Protein AF-A0A947ACA1-F1 (afdb_monomer_lite)

Secondary structure (DSSP, 8-state):
-------S-HHHHHHHHHHHHHHHHHHHHHHHT---PPPPPP-----PPPTT-EEE-SSEEEEEETTEEEEEE-B-TTT-PBPEEETTTTEEE-TTT--EEETTS--

Foldseek 3Di:
DDDDDDDDDPVVVVVCVVVVVCVVCVVVVCVVPDDDDDDDDDDDDPDDADEQGKDDDFFWIWGHHDHDIDIDGQQDPPHGAGWDQPPVVQWTFRPPPGDIAHVVRHD

Structure (mmCIF, N/CA/C/O backbone):
data_AF-A0A947ACA1-F1
#
_entry.id   AF-A0A947ACA1-F1
#
loop_
_atom_site.group_PDB
_atom_site.id
_atom_site.type_symbol
_atom_site.label_atom_id
_atom_site.label_alt_id
_atom_site.label_comp_id
_atom_site.label_asym_id
_atom_site.label_entity_id
_atom_site.label_seq_id
_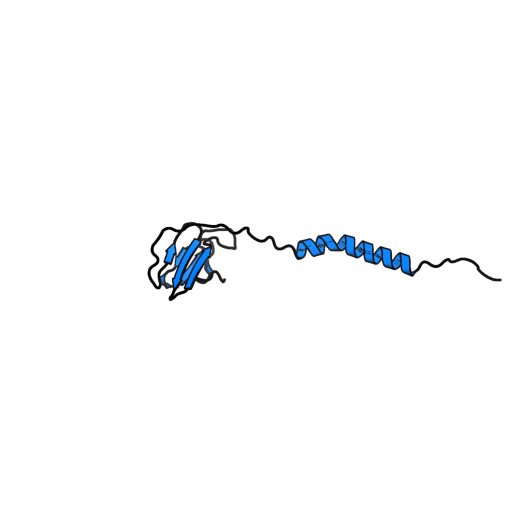atom_site.pdbx_PDB_ins_code
_atom_site.Cartn_x
_atom_site.Cartn_y
_atom_site.Cartn_z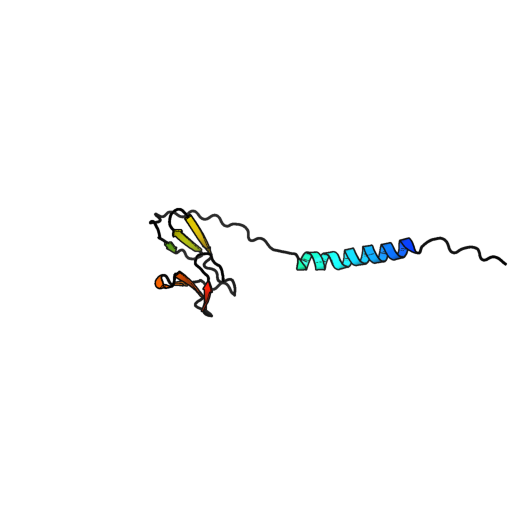
_atom_site.occupancy
_atom_site.B_iso_or_equiv
_atom_site.auth_seq_id
_atom_site.auth_comp_id
_atom_site.auth_asym_id
_atom_site.auth_atom_id
_atom_site.pdbx_PDB_model_num
ATOM 1 N N . MET A 1 1 ? 53.656 21.219 -56.934 1.00 42.31 1 MET A N 1
ATOM 2 C CA . MET A 1 1 ? 53.356 22.304 -55.981 1.00 42.31 1 MET A CA 1
ATOM 3 C C . MET A 1 1 ? 51.852 22.520 -55.983 1.00 42.31 1 MET A C 1
ATOM 5 O O . MET A 1 1 ? 51.304 22.800 -57.042 1.00 42.31 1 MET A O 1
ATOM 9 N N . ASN A 1 2 ? 51.249 22.399 -54.804 1.00 43.38 2 ASN A N 1
ATOM 10 C CA . ASN A 1 2 ? 49.893 22.787 -54.411 1.00 43.38 2 ASN A CA 1
ATOM 11 C C . ASN A 1 2 ? 48.749 21.797 -54.645 1.00 43.38 2 ASN A C 1
ATOM 13 O O . ASN A 1 2 ? 48.025 21.800 -55.638 1.00 43.38 2 ASN A O 1
ATOM 17 N N . ASP A 1 3 ? 48.588 21.032 -53.578 1.00 50.75 3 ASP A N 1
ATOM 18 C CA . ASP A 1 3 ? 47.535 20.127 -53.175 1.00 50.75 3 ASP A CA 1
ATOM 19 C C . ASP A 1 3 ? 46.224 20.922 -53.039 1.00 50.75 3 ASP A C 1
ATOM 21 O O . ASP A 1 3 ? 46.025 21.718 -52.118 1.00 50.75 3 ASP A O 1
ATOM 25 N N . LYS A 1 4 ? 45.330 20.744 -54.012 1.00 59.94 4 LYS A N 1
ATOM 26 C CA . LYS A 1 4 ? 43.926 21.143 -53.914 1.00 59.94 4 LYS A CA 1
ATOM 27 C C . LYS A 1 4 ? 43.108 19.915 -53.516 1.00 59.94 4 LYS A C 1
ATOM 29 O O . LYS A 1 4 ? 43.376 18.820 -53.988 1.00 59.94 4 LYS A O 1
ATOM 34 N N . GLU A 1 5 ? 42.080 20.171 -52.710 1.00 54.66 5 GLU A N 1
ATOM 35 C CA . GLU A 1 5 ? 40.969 19.276 -52.349 1.00 54.66 5 GLU A CA 1
ATOM 36 C C . GLU A 1 5 ? 41.164 18.316 -51.165 1.00 54.66 5 GLU A C 1
ATOM 38 O O . GLU A 1 5 ? 41.261 17.107 -51.322 1.00 54.66 5 GLU A O 1
ATOM 43 N N . THR A 1 6 ? 40.956 18.827 -49.948 1.00 55.59 6 THR A N 1
ATOM 44 C CA . THR A 1 6 ? 40.078 18.120 -48.996 1.00 55.59 6 THR A CA 1
ATOM 45 C C . THR A 1 6 ? 39.064 19.092 -48.404 1.00 55.59 6 THR A C 1
ATOM 47 O O . THR A 1 6 ? 39.250 19.691 -47.346 1.00 55.59 6 THR A O 1
ATOM 50 N N . SER A 1 7 ? 37.999 19.249 -49.187 1.00 53.53 7 SER A N 1
ATOM 51 C CA . SER A 1 7 ? 36.658 19.723 -48.851 1.00 53.53 7 SER A CA 1
ATOM 52 C C . SER A 1 7 ? 36.255 19.475 -47.389 1.00 53.53 7 SER A C 1
ATOM 54 O O . SER A 1 7 ? 36.403 18.375 -46.852 1.00 53.53 7 SER A O 1
ATOM 56 N N . GLY A 1 8 ? 35.743 20.523 -46.738 1.00 58.06 8 GLY A N 1
ATOM 57 C CA . GLY A 1 8 ? 35.417 20.541 -45.317 1.00 58.06 8 GLY A CA 1
ATOM 58 C C . GLY A 1 8 ? 34.434 19.450 -44.907 1.00 58.06 8 GLY A C 1
ATOM 59 O O . GLY A 1 8 ? 33.324 19.404 -45.421 1.00 58.06 8 GLY A O 1
ATOM 60 N N . LYS A 1 9 ? 34.826 18.589 -43.954 1.00 63.53 9 LYS A N 1
ATOM 61 C CA . LYS A 1 9 ? 33.918 17.660 -43.245 1.00 63.53 9 LYS A CA 1
ATOM 62 C C . LYS A 1 9 ? 34.487 17.002 -41.955 1.00 63.53 9 LYS A C 1
ATOM 64 O O . LYS A 1 9 ? 34.257 15.813 -41.746 1.00 63.53 9 LYS A O 1
ATOM 69 N N . PRO A 1 10 ? 35.152 17.708 -41.010 1.00 56.03 10 PRO A N 1
ATOM 70 C CA . PRO A 1 10 ? 35.410 17.139 -39.676 1.00 56.03 10 PRO A CA 1
ATOM 71 C C . PRO A 1 10 ? 34.220 17.307 -38.709 1.00 56.03 10 PRO A C 1
ATOM 73 O O . PRO A 1 10 ? 33.977 16.439 -37.870 1.00 56.03 10 PRO A O 1
ATOM 76 N N . LEU A 1 11 ? 33.449 18.397 -38.841 1.00 66.56 11 LEU A N 1
ATOM 77 C CA . LEU A 1 11 ? 32.350 18.736 -37.926 1.00 66.56 11 LEU A CA 1
ATOM 78 C C . LEU A 1 11 ? 31.126 17.830 -38.128 1.00 66.56 11 LEU A C 1
ATOM 80 O O . LEU A 1 11 ? 30.576 17.300 -37.167 1.00 66.56 11 LEU A O 1
ATOM 84 N N . HIS A 1 12 ? 30.755 17.591 -39.390 1.00 76.00 12 HIS A N 1
ATOM 85 C CA . HIS A 1 12 ? 29.600 16.770 -39.757 1.00 76.00 12 HIS A CA 1
ATOM 86 C C . HIS A 1 12 ? 29.757 15.340 -39.219 1.00 76.00 12 HIS A C 1
ATOM 88 O O . HIS A 1 12 ? 28.889 14.852 -38.513 1.00 76.00 12 HIS A O 1
ATOM 94 N N . ARG A 1 13 ? 30.913 14.692 -39.425 1.00 78.06 13 ARG A N 1
ATOM 95 C CA . ARG A 1 13 ? 31.167 13.316 -38.956 1.00 78.06 13 ARG A CA 1
ATOM 96 C C . ARG A 1 13 ? 31.066 13.166 -37.433 1.00 78.06 13 ARG A C 1
ATOM 98 O O . ARG A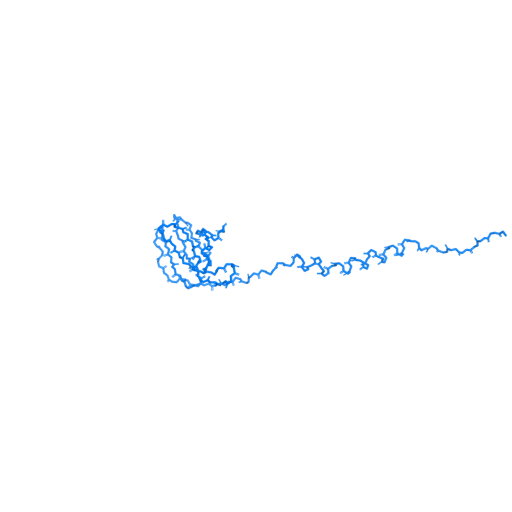 1 13 ? 30.476 12.197 -36.965 1.00 78.06 13 ARG A O 1
ATOM 105 N N . ARG A 1 14 ? 31.604 14.116 -36.659 1.00 80.62 14 ARG A N 1
ATOM 106 C CA . ARG A 1 14 ? 31.470 14.115 -35.189 1.00 80.62 14 ARG A CA 1
ATOM 107 C C . ARG A 1 14 ? 30.011 14.292 -34.759 1.00 80.62 14 ARG A C 1
ATOM 109 O O . ARG A 1 14 ? 29.575 13.621 -33.830 1.00 80.62 14 ARG A O 1
ATOM 116 N N . LEU A 1 15 ? 29.252 15.121 -35.478 1.00 84.56 15 LEU A N 1
ATOM 117 C CA . LEU A 1 15 ? 27.827 15.335 -35.231 1.00 84.56 15 LEU A CA 1
ATOM 118 C C . LEU A 1 15 ? 26.991 14.062 -35.469 1.00 84.56 15 LEU A C 1
ATOM 120 O O . LEU A 1 15 ? 26.167 13.733 -34.622 1.00 84.56 15 LEU A O 1
ATOM 124 N N . PHE A 1 16 ? 27.240 13.296 -36.542 1.00 88.19 16 PHE A N 1
ATOM 125 C CA . PHE A 1 16 ? 26.547 12.009 -36.768 1.00 88.19 16 PHE A CA 1
ATOM 126 C C . PHE A 1 16 ? 26.842 10.980 -35.682 1.00 88.19 16 PHE A C 1
ATOM 128 O O . PHE A 1 16 ? 25.940 10.252 -35.278 1.00 88.19 16 PHE A O 1
ATOM 135 N N . ILE A 1 17 ? 28.083 10.923 -35.194 1.00 88.44 17 ILE A N 1
ATOM 136 C CA . ILE A 1 17 ? 28.466 9.983 -34.134 1.00 88.44 17 ILE A CA 1
ATOM 137 C C . ILE A 1 17 ? 27.763 10.340 -32.816 1.00 88.44 17 ILE A C 1
ATOM 139 O O . ILE A 1 17 ? 27.247 9.447 -32.150 1.00 88.44 17 ILE A O 1
ATOM 143 N N . LEU A 1 18 ? 27.689 11.629 -32.464 1.00 91.69 18 LEU A N 1
ATOM 144 C CA . LEU A 1 18 ? 26.975 12.090 -31.266 1.00 91.69 18 LEU A CA 1
ATOM 145 C C . LEU A 1 18 ? 25.458 11.884 -31.372 1.00 91.69 18 LEU A C 1
ATOM 147 O O . LEU A 1 18 ? 24.835 11.402 -30.433 1.00 91.69 18 LEU A O 1
ATOM 151 N N . LEU A 1 19 ? 24.848 12.211 -32.514 1.00 92.88 19 LEU A N 1
ATOM 152 C CA . LEU A 1 19 ? 23.414 11.990 -32.722 1.00 92.88 19 LEU A CA 1
ATOM 153 C C . LEU A 1 19 ? 23.071 10.496 -32.718 1.00 92.88 19 LEU A C 1
ATOM 155 O O . LEU A 1 19 ? 22.106 10.086 -32.077 1.00 92.88 19 LEU A O 1
ATOM 159 N N . GLY A 1 20 ? 23.890 9.674 -33.376 1.00 94.25 20 GLY A N 1
ATOM 160 C CA . GLY A 1 20 ? 23.733 8.223 -33.389 1.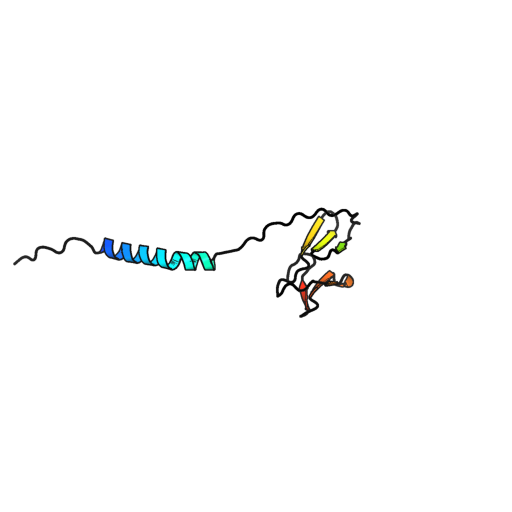00 94.25 20 GLY A CA 1
ATOM 161 C C . GLY A 1 20 ? 23.869 7.604 -31.999 1.00 94.25 20 GLY A C 1
ATOM 162 O O . GLY A 1 20 ? 23.059 6.752 -31.637 1.00 94.25 20 GLY A O 1
ATOM 163 N N . SER A 1 21 ? 24.834 8.059 -31.190 1.00 94.38 21 SER A N 1
ATOM 164 C CA . SER A 1 21 ? 24.998 7.568 -29.818 1.00 94.38 21 SER A CA 1
ATOM 165 C C . SER A 1 21 ? 23.829 7.969 -28.917 1.00 94.38 21 SER A C 1
ATOM 167 O O . SER A 1 21 ? 23.352 7.134 -28.155 1.00 94.38 21 SER A O 1
ATOM 169 N N . ILE A 1 22 ? 23.301 9.192 -29.046 1.00 95.25 22 ILE A N 1
ATOM 170 C CA . ILE A 1 22 ? 22.104 9.635 -28.314 1.00 95.25 22 ILE A CA 1
ATOM 171 C C . ILE A 1 22 ? 20.891 8.777 -28.689 1.00 95.25 22 ILE A C 1
ATOM 173 O O . ILE A 1 22 ? 20.179 8.320 -27.799 1.00 95.25 22 ILE A O 1
ATOM 177 N N . ILE A 1 23 ? 20.670 8.510 -29.980 1.00 95.06 23 ILE A N 1
ATOM 178 C CA . ILE A 1 23 ? 19.551 7.678 -30.452 1.00 95.06 23 ILE A CA 1
ATOM 179 C C . ILE A 1 23 ? 19.666 6.243 -29.917 1.00 95.06 23 ILE A C 1
ATOM 181 O O . ILE A 1 23 ? 18.671 5.679 -29.465 1.00 95.06 23 ILE A O 1
ATOM 185 N N . LEU A 1 24 ? 20.874 5.669 -29.917 1.00 94.56 24 LEU A N 1
ATOM 186 C CA . LEU A 1 24 ? 21.138 4.327 -29.386 1.00 94.56 24 LEU A CA 1
ATOM 187 C C . LEU A 1 24 ? 20.982 4.242 -27.861 1.00 94.56 24 LEU A C 1
ATOM 189 O O . LEU A 1 24 ? 20.472 3.246 -27.353 1.00 94.56 24 LEU A O 1
ATOM 193 N N . LEU A 1 25 ? 21.399 5.275 -27.126 1.00 95.44 25 LEU A N 1
ATOM 194 C CA . LEU A 1 25 ? 21.336 5.308 -25.662 1.00 95.44 25 LEU A CA 1
ATOM 195 C C . LEU A 1 25 ? 19.964 5.736 -25.126 1.00 95.44 25 LEU A C 1
ATOM 197 O O . LEU A 1 25 ? 19.618 5.393 -23.997 1.00 95.44 25 LEU A O 1
ATOM 201 N N . TYR A 1 26 ? 19.160 6.447 -25.918 1.00 95.00 26 TYR A N 1
ATOM 202 C CA . TYR A 1 26 ? 17.827 6.911 -25.533 1.00 95.00 26 TYR A CA 1
ATOM 203 C C . TYR A 1 26 ? 16.887 5.805 -25.012 1.00 95.00 26 TYR A C 1
ATOM 205 O O . TYR A 1 26 ? 16.305 6.008 -23.944 1.00 95.00 26 TYR A O 1
ATOM 213 N N . PRO A 1 27 ? 16.712 4.640 -25.674 1.00 94.44 27 PRO A N 1
ATOM 214 C CA . PRO A 1 27 ? 15.839 3.587 -25.152 1.00 94.44 27 PRO A CA 1
ATOM 215 C C . PRO A 1 27 ? 16.337 3.024 -23.817 1.00 94.44 27 PRO A C 1
ATOM 217 O O . PRO A 1 27 ? 15.519 2.777 -22.932 1.00 94.44 27 PRO A O 1
ATOM 220 N N . LEU A 1 28 ? 17.657 2.893 -23.631 1.00 93.94 28 LEU A N 1
ATOM 221 C CA . LEU A 1 28 ? 18.248 2.465 -22.361 1.00 93.94 28 LEU A CA 1
ATOM 222 C C . LEU A 1 28 ? 17.984 3.498 -21.258 1.00 93.94 28 LEU A C 1
ATOM 224 O O . LEU A 1 28 ? 17.492 3.148 -20.188 1.00 93.94 28 LEU A O 1
ATOM 228 N N . TYR A 1 29 ? 18.241 4.775 -21.542 1.00 94.62 29 TYR A N 1
ATOM 229 C CA . TYR A 1 29 ? 17.962 5.875 -20.621 1.00 94.62 29 TYR A CA 1
ATOM 230 C C . TYR A 1 29 ? 16.475 5.934 -20.238 1.00 94.62 29 TYR A C 1
ATOM 232 O O . TYR A 1 29 ? 16.127 6.028 -19.060 1.00 94.62 29 TYR A O 1
ATOM 240 N N . ARG A 1 30 ? 15.577 5.804 -21.223 1.00 92.31 30 ARG A N 1
ATOM 241 C CA . ARG A 1 30 ? 14.128 5.764 -21.003 1.00 92.31 30 ARG A CA 1
ATOM 242 C C . ARG A 1 30 ? 13.714 4.562 -20.155 1.00 92.31 30 ARG A C 1
ATOM 244 O O . ARG A 1 30 ? 12.845 4.723 -19.306 1.00 92.31 30 ARG A O 1
ATOM 251 N N . PHE A 1 31 ? 14.299 3.385 -20.385 1.00 91.62 31 PHE A N 1
ATOM 252 C CA . PHE A 1 31 ? 13.990 2.167 -19.635 1.00 91.62 31 PHE A CA 1
ATOM 253 C C . PHE A 1 31 ? 14.421 2.276 -18.168 1.00 91.62 31 PHE A C 1
ATOM 255 O O . PHE A 1 31 ? 13.615 2.009 -17.281 1.00 91.62 31 PHE A O 1
ATOM 262 N N . ILE A 1 32 ? 15.646 2.748 -17.907 1.00 92.19 32 ILE A N 1
ATOM 263 C CA . ILE A 1 32 ? 16.171 2.946 -16.544 1.00 92.19 32 ILE A CA 1
ATOM 264 C C . ILE A 1 32 ? 15.301 3.939 -15.758 1.00 92.19 32 ILE A C 1
ATOM 266 O O . ILE A 1 32 ? 15.030 3.734 -14.575 1.00 92.19 32 ILE A O 1
ATOM 270 N N . ASN A 1 33 ? 14.802 4.980 -16.425 1.00 88.00 33 ASN A N 1
ATOM 271 C CA . ASN A 1 33 ? 13.950 5.989 -15.800 1.00 88.00 33 ASN A CA 1
ATOM 272 C C . ASN A 1 33 ? 12.448 5.654 -15.849 1.00 88.00 33 ASN A C 1
ATOM 274 O O . ASN A 1 33 ? 11.627 6.463 -15.405 1.00 88.00 33 ASN A O 1
ATOM 278 N N . HIS A 1 34 ? 12.048 4.490 -16.369 1.00 85.56 34 HIS A N 1
ATOM 279 C CA . HIS A 1 34 ? 10.635 4.153 -16.488 1.00 85.56 34 HIS A CA 1
ATOM 280 C C . HIS A 1 34 ? 10.040 3.772 -15.125 1.00 85.56 34 HIS A C 1
ATOM 282 O O . HIS A 1 34 ? 10.274 2.692 -14.588 1.00 85.56 34 HIS A O 1
ATOM 288 N N . ARG A 1 35 ? 9.217 4.662 -14.564 1.00 83.12 35 ARG A N 1
ATOM 289 C CA . ARG A 1 35 ? 8.342 4.366 -13.422 1.00 83.12 35 ARG A CA 1
ATOM 290 C C . ARG A 1 35 ? 6.956 4.027 -13.972 1.00 83.12 35 ARG A C 1
ATOM 292 O O . ARG A 1 35 ? 6.356 4.870 -14.629 1.00 83.12 35 ARG A O 1
ATOM 299 N N . ILE A 1 36 ? 6.432 2.833 -13.694 1.00 79.00 36 ILE A N 1
ATOM 300 C CA . ILE A 1 36 ? 5.040 2.479 -14.019 1.00 79.00 36 ILE A CA 1
ATOM 301 C C . ILE A 1 36 ? 4.146 3.005 -12.883 1.00 79.00 36 ILE A C 1
ATOM 303 O O . ILE A 1 36 ? 4.181 2.431 -11.789 1.00 79.00 36 ILE A O 1
ATOM 307 N N . PRO A 1 37 ? 3.356 4.082 -13.077 1.00 76.44 37 PRO A N 1
ATOM 308 C CA . PRO A 1 37 ? 2.403 4.503 -12.060 1.00 76.44 37 PRO A CA 1
ATOM 309 C C . PRO A 1 37 ? 1.286 3.458 -11.951 1.00 76.44 37 PRO A C 1
ATOM 311 O O . PRO A 1 37 ? 0.745 2.989 -12.954 1.00 76.44 37 PRO A O 1
ATOM 314 N N . ARG A 1 38 ? 0.917 3.083 -10.724 1.00 78.75 38 ARG A N 1
ATOM 315 C CA . ARG A 1 38 ? -0.258 2.233 -10.493 1.00 78.75 38 ARG A CA 1
ATOM 316 C C . ARG A 1 38 ? -1.516 3.083 -10.692 1.00 78.75 38 ARG A C 1
ATOM 318 O O . ARG A 1 38 ? -1.612 4.161 -10.114 1.00 78.75 38 ARG A O 1
ATOM 325 N N . LYS A 1 39 ? -2.474 2.614 -11.501 1.00 80.19 39 LYS A N 1
ATOM 326 C CA . LYS A 1 39 ? -3.777 3.288 -11.648 1.00 80.19 39 LYS A CA 1
ATOM 327 C C . LYS A 1 39 ? -4.499 3.301 -10.288 1.00 80.19 39 LYS A C 1
ATOM 329 O O . LYS A 1 39 ? -4.488 2.266 -9.615 1.00 80.19 39 LYS A O 1
ATOM 334 N N . PRO A 1 40 ? -5.115 4.422 -9.873 1.00 84.31 40 PRO A N 1
ATOM 335 C CA . PRO A 1 40 ? -5.841 4.480 -8.609 1.00 84.31 40 PRO A CA 1
ATOM 336 C C . PRO A 1 40 ? -7.083 3.578 -8.656 1.00 84.31 40 PRO A C 1
ATOM 338 O O . PRO A 1 40 ? -7.784 3.526 -9.666 1.00 84.31 40 PRO A O 1
ATOM 341 N N . LYS A 1 41 ? -7.354 2.868 -7.556 1.00 84.69 41 LYS A N 1
ATOM 342 C CA . LYS A 1 41 ? -8.575 2.075 -7.352 1.00 84.69 41 LYS A CA 1
ATOM 343 C C . LYS A 1 41 ? -9.488 2.852 -6.405 1.00 84.69 41 LYS A C 1
ATOM 345 O O . LYS A 1 41 ? -9.093 3.104 -5.270 1.00 84.69 41 LYS A O 1
ATOM 350 N N . ILE A 1 42 ? -10.678 3.230 -6.869 1.00 87.25 42 ILE A N 1
ATOM 351 C CA . ILE A 1 42 ? -11.694 3.903 -6.047 1.00 87.25 42 ILE A CA 1
ATOM 352 C C . ILE A 1 42 ? -12.517 2.820 -5.348 1.00 87.25 42 ILE A C 1
ATOM 354 O O . ILE A 1 42 ? -12.952 1.864 -5.989 1.00 87.25 42 ILE A O 1
ATOM 358 N N . ILE A 1 43 ? -12.671 2.933 -4.030 1.00 86.50 43 ILE A N 1
ATOM 359 C CA . ILE A 1 43 ? -13.407 1.970 -3.211 1.00 86.50 43 ILE A CA 1
ATOM 360 C C . ILE A 1 43 ? -14.332 2.759 -2.296 1.00 86.50 43 ILE A C 1
ATOM 362 O O . ILE A 1 43 ? -13.863 3.553 -1.484 1.00 86.50 43 ILE A O 1
ATOM 366 N N . GLU A 1 44 ? -15.634 2.524 -2.418 1.00 85.62 44 GLU A N 1
ATOM 367 C CA . GLU A 1 44 ? -16.620 3.045 -1.477 1.00 85.62 44 GLU A CA 1
ATOM 368 C C . GLU A 1 44 ? -16.642 2.160 -0.234 1.00 85.62 44 GLU A C 1
ATOM 370 O O . GLU A 1 44 ? -16.720 0.929 -0.317 1.00 85.62 44 GLU A O 1
ATOM 375 N N . VAL A 1 45 ? -16.529 2.782 0.936 1.00 83.81 45 VAL A N 1
ATOM 376 C CA . VAL A 1 45 ? -16.497 2.064 2.207 1.00 83.81 45 VAL A CA 1
ATOM 377 C C . VAL A 1 45 ? -17.652 2.534 3.064 1.00 83.81 45 VAL A C 1
ATOM 379 O O . VAL A 1 45 ? -17.608 3.597 3.671 1.00 83.81 45 VAL A O 1
ATOM 382 N N . ASN A 1 46 ? -18.673 1.687 3.137 1.00 80.12 46 ASN A N 1
ATOM 383 C CA . ASN A 1 46 ? -19.796 1.883 4.038 1.00 80.12 46 ASN A CA 1
ATOM 384 C C . ASN A 1 46 ? -19.409 1.335 5.415 1.00 80.12 46 ASN A C 1
ATOM 386 O O . ASN A 1 46 ? -19.212 0.127 5.586 1.00 80.12 46 ASN A O 1
ATOM 390 N N . GLY A 1 47 ? -19.249 2.228 6.389 1.00 74.31 47 GLY A N 1
ATOM 391 C CA . GLY A 1 47 ? -18.940 1.869 7.767 1.00 74.31 47 GLY A CA 1
ATOM 392 C C . GLY A 1 47 ? -18.741 3.093 8.654 1.00 74.31 47 GLY A C 1
ATOM 393 O O . GLY A 1 47 ? -18.334 4.152 8.188 1.00 74.31 47 GLY A O 1
ATOM 394 N N . THR A 1 48 ? -19.019 2.936 9.944 1.00 76.25 48 THR A N 1
ATOM 395 C CA . THR A 1 48 ? -18.752 3.965 10.952 1.00 76.25 48 THR A CA 1
ATOM 396 C C . THR A 1 48 ? -17.342 3.765 11.503 1.00 76.25 48 THR A C 1
ATOM 398 O O . THR A 1 48 ? -17.062 2.733 12.115 1.00 76.25 48 THR A O 1
ATOM 401 N N . LEU A 1 49 ? -16.449 4.736 11.297 1.00 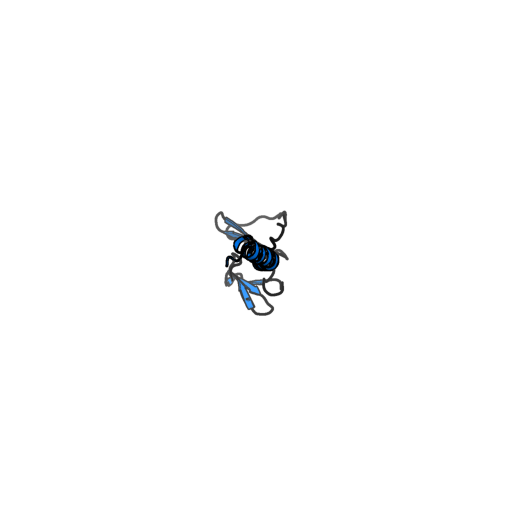80.25 49 LEU A N 1
ATOM 402 C CA . LEU A 1 49 ? -15.164 4.790 11.998 1.00 80.25 49 LEU A CA 1
ATOM 403 C C . LEU A 1 49 ? -15.360 5.467 13.354 1.00 80.25 49 LEU A C 1
ATOM 405 O O . LEU A 1 49 ? -15.898 6.568 13.437 1.00 80.25 49 LEU A O 1
ATOM 409 N N . LYS A 1 50 ? -14.933 4.786 14.419 1.00 79.56 50 LYS A N 1
ATOM 410 C CA . LYS A 1 50 ? -14.778 5.404 15.740 1.00 79.56 50 LYS A CA 1
ATOM 41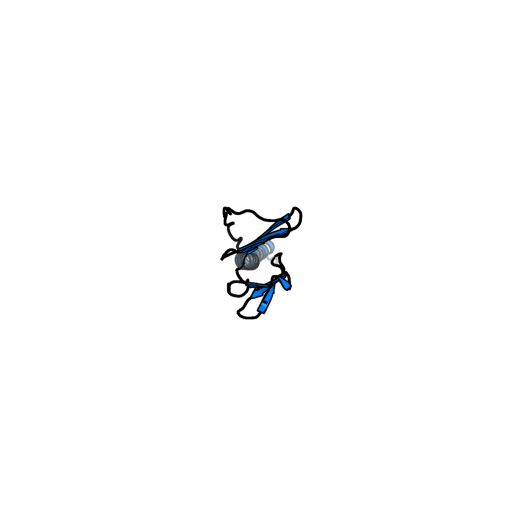1 C C . LYS A 1 50 ? -13.494 6.241 15.752 1.00 79.56 50 LYS A C 1
ATOM 413 O O . LYS A 1 50 ? -12.562 5.911 15.017 1.00 79.56 50 LYS A O 1
ATOM 418 N N . GLN A 1 51 ? -13.446 7.270 16.602 1.00 79.19 51 GLN A N 1
ATOM 419 C CA . GLN A 1 51 ? -12.199 7.986 16.890 1.00 79.19 51 GLN A CA 1
ATOM 420 C C . GLN A 1 51 ? -11.137 6.990 17.372 1.00 79.19 51 GLN A C 1
ATOM 422 O O . GLN A 1 51 ? -11.449 6.093 18.159 1.00 79.19 51 GLN A O 1
ATOM 427 N N . ASP A 1 52 ? -9.920 7.121 16.841 1.00 83.56 52 ASP A N 1
ATOM 428 C CA . ASP A 1 52 ? -8.788 6.213 17.071 1.00 83.56 52 ASP A CA 1
ATOM 429 C C . ASP A 1 52 ? -9.070 4.734 16.722 1.00 83.56 52 ASP A C 1
ATOM 431 O O . ASP A 1 52 ? -8.533 3.805 17.330 1.00 83.56 52 ASP A O 1
ATOM 435 N N . GLY A 1 53 ? -9.937 4.501 15.730 1.00 89.94 53 GLY A N 1
ATOM 436 C CA . GLY A 1 53 ? -10.328 3.175 15.258 1.00 89.94 53 GLY A CA 1
ATOM 437 C C . GLY A 1 53 ? -9.647 2.726 13.961 1.00 89.94 53 GLY A C 1
ATOM 438 O O . GLY A 1 53 ? -8.923 3.463 13.290 1.00 89.94 53 GLY A O 1
ATOM 439 N N . PHE A 1 54 ? -9.934 1.486 13.562 1.00 92.56 54 PHE A N 1
ATOM 440 C CA . PHE A 1 54 ? -9.489 0.935 12.285 1.00 92.56 54 PHE A CA 1
ATOM 441 C C . PHE A 1 54 ? -10.539 0.014 11.653 1.00 92.56 54 PHE A C 1
ATOM 443 O O . PHE A 1 54 ? -11.311 -0.651 12.342 1.00 92.56 54 PHE A O 1
ATOM 450 N N . ILE A 1 55 ? -10.549 -0.051 10.319 1.00 92.12 55 ILE A N 1
ATOM 451 C CA . ILE A 1 55 ? -11.369 -0.984 9.537 1.00 92.12 55 ILE A CA 1
ATOM 452 C C . ILE A 1 55 ? -10.442 -1.865 8.708 1.00 92.12 55 ILE A C 1
ATOM 454 O O . ILE A 1 55 ? -9.743 -1.387 7.814 1.00 92.12 55 ILE A O 1
ATOM 458 N N . ILE A 1 56 ? -10.480 -3.172 8.959 1.00 92.44 56 ILE A N 1
ATOM 459 C CA . ILE A 1 56 ? -9.703 -4.158 8.205 1.00 92.44 56 ILE A CA 1
ATOM 460 C C . ILE A 1 56 ? -10.562 -4.711 7.063 1.00 92.44 56 ILE A C 1
ATOM 462 O O . ILE A 1 56 ? -11.607 -5.319 7.291 1.00 92.44 56 ILE A O 1
ATOM 466 N N . LYS A 1 57 ? -10.102 -4.534 5.821 1.00 92.19 57 LYS A N 1
ATOM 467 C CA . LYS A 1 57 ? -10.643 -5.188 4.618 1.00 92.19 57 LYS A CA 1
ATOM 468 C C . LYS A 1 57 ? -9.589 -6.111 4.016 1.00 92.19 57 LYS A C 1
ATOM 470 O O . LYS A 1 57 ? -8.454 -6.143 4.477 1.00 92.19 57 LYS A O 1
ATOM 475 N N . ASN A 1 58 ? -9.941 -6.899 3.003 1.00 91.31 58 ASN A N 1
ATOM 476 C CA . ASN A 1 58 ? -9.027 -7.901 2.436 1.00 91.31 58 ASN A CA 1
ATOM 477 C C . ASN A 1 58 ? -7.761 -7.290 1.814 1.00 91.31 58 ASN A C 1
ATOM 479 O O . ASN A 1 58 ? -6.671 -7.824 2.023 1.00 91.31 58 ASN A O 1
ATOM 483 N N . ASP A 1 59 ? -7.906 -6.168 1.106 1.00 92.56 59 ASP A N 1
ATOM 484 C CA . ASP A 1 59 ? -6.828 -5.571 0.305 1.00 92.56 59 ASP A CA 1
ATOM 485 C C . ASP A 1 59 ? -6.195 -4.339 0.963 1.00 92.56 59 ASP A C 1
ATOM 487 O O . ASP A 1 59 ? -5.102 -3.928 0.581 1.00 92.56 59 ASP A O 1
ATOM 491 N N . PHE A 1 60 ? -6.869 -3.735 1.943 1.00 94.44 60 PHE A N 1
ATOM 492 C CA . PHE A 1 60 ? -6.449 -2.494 2.590 1.00 94.44 60 PHE A CA 1
ATOM 493 C C . PHE A 1 60 ? -6.943 -2.416 4.039 1.00 94.44 60 PHE A C 1
ATOM 495 O O . PHE A 1 60 ? -7.847 -3.151 4.446 1.00 94.44 60 PHE A O 1
ATOM 502 N N . ILE A 1 61 ? -6.337 -1.524 4.816 1.00 94.88 61 ILE A N 1
ATOM 503 C CA . ILE A 1 61 ? -6.791 -1.138 6.156 1.00 94.88 61 ILE A CA 1
ATOM 504 C C . ILE A 1 61 ? -7.000 0.365 6.153 1.00 94.88 61 ILE A C 1
ATOM 506 O O . ILE A 1 61 ? -6.168 1.089 5.610 1.00 94.88 61 ILE A O 1
ATOM 510 N N . ILE A 1 62 ? -8.108 0.806 6.742 1.00 94.56 62 ILE A N 1
ATOM 511 C CA . ILE A 1 62 ? -8.354 2.215 7.038 1.00 94.56 62 ILE A CA 1
ATOM 512 C C . ILE A 1 62 ? -8.030 2.444 8.502 1.00 94.56 62 ILE A C 1
ATOM 514 O O . ILE A 1 62 ? -8.502 1.695 9.358 1.00 94.56 62 ILE A O 1
ATOM 518 N N . PHE A 1 63 ? -7.268 3.489 8.769 1.00 93.88 63 PHE A N 1
ATOM 519 C CA . PHE A 1 63 ? -7.011 4.003 10.100 1.00 93.88 63 PHE A CA 1
ATOM 520 C C . PHE A 1 63 ? -7.668 5.372 10.233 1.00 93.88 63 PHE A C 1
ATOM 522 O O . PHE A 1 63 ? -7.675 6.153 9.281 1.00 93.88 63 PHE A O 1
ATOM 529 N N . SER A 1 64 ? -8.225 5.640 11.408 1.00 93.56 64 SER A N 1
ATOM 530 C CA . SER A 1 64 ? -8.628 6.974 11.834 1.00 93.56 64 SER A CA 1
ATOM 531 C C . SER A 1 64 ? -7.885 7.275 13.122 1.00 93.56 64 SER A C 1
ATOM 533 O O . SER A 1 64 ? -7.917 6.463 14.043 1.00 93.56 64 SER A O 1
ATOM 535 N N . GLN A 1 65 ? -7.195 8.407 13.166 1.00 91.56 65 GLN A N 1
ATOM 536 C CA . GLN A 1 65 ? -6.541 8.901 14.369 1.00 91.56 65 GLN A CA 1
ATOM 537 C C . GLN A 1 65 ? -6.780 10.400 14.463 1.00 91.56 65 GLN A C 1
ATOM 539 O O . GLN A 1 65 ? -6.468 11.127 13.521 1.00 91.56 65 GLN A O 1
ATOM 544 N N . SER A 1 66 ? -7.324 10.857 15.588 1.00 88.06 66 SER A N 1
ATOM 545 C CA . SER A 1 66 ? -7.732 12.257 15.755 1.00 88.06 66 SER A CA 1
ATOM 546 C C . SER A 1 66 ? -8.692 12.712 14.635 1.00 88.06 66 SER A C 1
ATOM 548 O O . SER A 1 66 ? -9.840 12.268 14.594 1.00 88.06 66 SER A O 1
ATOM 550 N N . GLU A 1 67 ? -8.223 13.563 13.715 1.00 86.81 67 GLU A N 1
ATOM 551 C CA . GLU A 1 67 ? -8.965 14.076 12.552 1.00 86.81 67 GLU A CA 1
ATOM 552 C C . GLU A 1 67 ? -8.475 13.477 11.223 1.00 86.81 67 GLU A C 1
ATOM 554 O O . GLU A 1 67 ? -9.114 13.653 10.184 1.00 86.81 67 GLU A O 1
ATOM 559 N N . ASP A 1 68 ? -7.370 12.729 11.249 1.00 90.75 68 ASP A N 1
ATOM 560 C CA . ASP A 1 68 ? -6.771 12.144 10.060 1.00 90.75 68 ASP A CA 1
ATOM 561 C C . ASP A 1 68 ? -7.362 10.765 9.774 1.00 90.75 68 ASP A C 1
ATOM 563 O O . ASP A 1 68 ? -7.483 9.900 10.649 1.00 90.75 68 ASP A O 1
ATOM 567 N N . ILE A 1 69 ? -7.690 10.537 8.504 1.00 91.56 69 ILE A N 1
ATOM 568 C CA . ILE A 1 69 ? -8.128 9.242 7.991 1.00 91.56 69 ILE A CA 1
ATOM 569 C C . ILE A 1 69 ? -7.240 8.883 6.814 1.00 91.56 69 ILE A C 1
ATOM 571 O O . ILE A 1 69 ? -7.108 9.642 5.855 1.00 91.56 69 ILE A O 1
ATOM 575 N N . TRP A 1 70 ? -6.652 7.695 6.860 1.00 93.50 70 TRP A N 1
ATOM 576 C CA . TRP A 1 70 ? -5.834 7.200 5.764 1.00 93.50 70 TRP A CA 1
ATOM 577 C C . TRP A 1 70 ? -6.046 5.710 5.552 1.00 93.50 70 TRP A C 1
ATOM 579 O O . TRP A 1 70 ? -6.439 4.966 6.451 1.00 93.50 70 TRP A O 1
ATOM 589 N N . ALA A 1 71 ? -5.772 5.270 4.328 1.00 93.50 71 ALA A N 1
ATOM 590 C CA . ALA A 1 71 ? -5.826 3.871 3.953 1.00 93.50 71 ALA A CA 1
ATOM 591 C C . ALA A 1 71 ? -4.448 3.394 3.502 1.00 93.50 71 ALA A C 1
ATOM 593 O O . ALA A 1 71 ? -3.729 4.098 2.793 1.00 93.50 71 ALA A O 1
ATOM 594 N N . VAL A 1 72 ? -4.101 2.166 3.873 1.00 95.25 72 VAL A N 1
ATOM 595 C CA . VAL A 1 72 ? -2.876 1.500 3.424 1.00 95.25 72 VAL A CA 1
ATOM 596 C C . VAL A 1 72 ? -3.193 0.151 2.805 1.00 95.25 72 VAL A C 1
ATOM 598 O O . VAL A 1 72 ? -4.090 -0.563 3.253 1.00 95.25 72 VAL A O 1
ATOM 601 N N . SER A 1 73 ? -2.441 -0.214 1.768 1.00 94.81 73 SER A N 1
ATOM 602 C CA . SER A 1 73 ? -2.538 -1.537 1.151 1.00 94.81 73 SER A CA 1
ATOM 603 C C . SER A 1 73 ? -2.072 -2.623 2.122 1.00 94.81 73 SER A C 1
ATOM 605 O O . SER A 1 73 ? -1.047 -2.484 2.784 1.00 94.81 73 SER A O 1
ATOM 607 N N . ARG A 1 74 ? -2.788 -3.749 2.150 1.00 96.25 74 ARG A N 1
ATOM 608 C CA . ARG A 1 74 ? -2.375 -4.985 2.832 1.00 96.25 74 ARG A CA 1
ATOM 609 C C . ARG A 1 74 ? -1.561 -5.905 1.932 1.00 96.25 74 ARG A C 1
ATOM 611 O O . ARG A 1 74 ? -1.342 -7.056 2.290 1.00 96.25 74 ARG A O 1
ATOM 618 N N . THR A 1 75 ? -1.146 -5.439 0.762 1.00 95.88 75 THR A N 1
ATOM 619 C CA . THR A 1 75 ? -0.341 -6.227 -0.173 1.00 95.88 75 THR A CA 1
ATOM 620 C C . THR A 1 75 ? 1.133 -6.007 0.135 1.00 95.88 75 THR A C 1
ATOM 622 O O . THR A 1 75 ? 1.641 -4.900 -0.034 1.00 95.88 75 THR A O 1
ATOM 625 N N . CYS A 1 76 ? 1.828 -7.055 0.578 1.00 96.19 76 CYS A N 1
ATOM 626 C CA . CYS A 1 76 ? 3.262 -6.994 0.830 1.00 96.19 76 CYS A CA 1
ATOM 627 C C . CYS A 1 76 ? 4.022 -6.624 -0.454 1.00 96.19 76 CYS A C 1
ATOM 629 O O . CYS A 1 76 ? 3.817 -7.234 -1.504 1.00 96.19 76 CYS A O 1
ATOM 631 N N . THR A 1 77 ? 4.936 -5.657 -0.363 1.00 94.88 77 THR A N 1
ATOM 632 C CA . THR A 1 77 ? 5.751 -5.191 -1.499 1.00 94.88 77 THR A CA 1
ATOM 633 C C . THR A 1 77 ? 6.772 -6.216 -1.991 1.00 94.88 77 THR A C 1
ATOM 635 O O . THR A 1 77 ? 7.306 -6.036 -3.079 1.00 94.88 77 THR A O 1
ATOM 638 N N . HIS A 1 78 ? 7.025 -7.282 -1.224 1.00 94.62 78 HIS A N 1
ATOM 639 C CA . HIS A 1 78 ? 7.912 -8.374 -1.615 1.00 94.62 78 HIS A CA 1
ATOM 640 C C . HIS A 1 78 ? 7.278 -9.244 -2.711 1.00 94.62 78 HIS A C 1
ATOM 642 O O . HIS A 1 78 ? 7.657 -9.149 -3.872 1.00 94.62 78 HIS A O 1
ATOM 648 N N . LEU A 1 79 ? 6.286 -10.066 -2.349 1.00 95.69 79 LEU A N 1
ATOM 649 C CA . LEU A 1 79 ? 5.622 -11.016 -3.258 1.00 95.69 79 LEU A CA 1
ATOM 650 C C . LEU A 1 79 ? 4.093 -11.026 -3.094 1.00 95.69 79 LEU A C 1
ATOM 652 O O . LEU A 1 79 ? 3.427 -12.008 -3.402 1.00 95.69 79 LEU A O 1
ATOM 656 N N . GLY A 1 80 ? 3.513 -9.947 -2.567 1.00 95.19 80 GLY A N 1
ATOM 657 C CA . GLY A 1 80 ? 2.060 -9.780 -2.533 1.00 95.19 80 GLY A CA 1
ATOM 658 C C . GLY A 1 80 ? 1.311 -10.562 -1.450 1.00 95.19 80 GLY A C 1
ATOM 659 O O . GLY A 1 80 ? 0.083 -10.529 -1.447 1.00 95.19 80 GLY A O 1
ATOM 660 N N . CYS A 1 81 ? 2.002 -11.217 -0.505 1.00 96.88 81 CYS A N 1
ATOM 661 C CA . CYS A 1 81 ? 1.359 -11.811 0.676 1.00 96.88 81 CYS A CA 1
ATOM 662 C C . CYS A 1 81 ? 0.473 -10.773 1.397 1.00 96.88 81 CYS A C 1
ATOM 664 O O . CYS A 1 81 ? 0.830 -9.594 1.494 1.00 96.88 81 CYS A O 1
ATOM 666 N N . ARG A 1 82 ? -0.659 -11.214 1.956 1.00 97.25 82 ARG A N 1
ATOM 667 C CA . ARG A 1 82 ? -1.542 -10.346 2.744 1.00 97.25 82 ARG A CA 1
ATOM 668 C C . ARG A 1 82 ? -0.919 -10.041 4.110 1.00 97.25 82 ARG A C 1
ATOM 670 O O . ARG A 1 82 ? -0.583 -10.957 4.855 1.00 97.25 82 ARG A O 1
ATOM 677 N N . LEU A 1 83 ? -0.805 -8.760 4.445 1.00 97.62 83 LEU A N 1
ATOM 678 C CA . LEU A 1 83 ? -0.283 -8.283 5.724 1.00 97.62 83 LEU A CA 1
ATOM 679 C C . LEU A 1 83 ? -1.315 -8.441 6.848 1.00 97.62 83 LEU A C 1
ATOM 681 O O . LEU A 1 83 ? -2.517 -8.200 6.660 1.00 97.62 83 LEU A O 1
ATOM 685 N N . ASN A 1 84 ? -0.826 -8.792 8.034 1.00 97.00 84 ASN A N 1
ATOM 686 C CA . ASN A 1 84 ? -1.596 -8.879 9.269 1.00 97.00 84 ASN A CA 1
ATOM 687 C C . ASN A 1 84 ? -1.338 -7.644 10.129 1.00 97.00 84 ASN A C 1
ATOM 689 O O . ASN A 1 84 ? -0.187 -7.299 10.369 1.00 97.00 84 ASN A O 1
ATOM 693 N N . PHE A 1 85 ? -2.392 -6.996 10.620 1.00 97.06 85 PHE A N 1
ATOM 694 C CA . PHE A 1 85 ? -2.238 -5.897 11.568 1.00 97.06 85 PHE A CA 1
ATOM 695 C C . PHE A 1 85 ? -2.085 -6.445 12.988 1.00 97.06 85 PHE A C 1
ATOM 697 O O . PHE A 1 85 ? -2.955 -7.163 13.480 1.00 97.06 85 PHE A O 1
ATOM 704 N N . LYS A 1 86 ? -0.964 -6.126 13.632 1.00 96.31 86 LYS A N 1
ATOM 705 C CA . LYS A 1 86 ? -0.674 -6.445 15.029 1.00 96.31 86 LYS A CA 1
ATOM 706 C C . LYS A 1 86 ? -1.081 -5.250 15.878 1.00 96.31 86 LYS A C 1
ATOM 708 O O . LYS A 1 86 ? -0.286 -4.345 16.099 1.00 96.31 86 LYS A O 1
ATOM 713 N N . GLU A 1 87 ? -2.323 -5.246 16.349 1.00 93.69 87 GLU A N 1
ATOM 714 C CA . GLU A 1 87 ? -2.920 -4.101 17.050 1.00 93.69 87 GLU A CA 1
ATOM 715 C C . GLU A 1 87 ? -2.094 -3.623 18.256 1.00 93.69 87 GLU A C 1
ATOM 717 O O . GLU A 1 87 ? -1.837 -2.429 18.386 1.00 93.69 87 GLU A O 1
ATOM 722 N N . LYS A 1 88 ? -1.595 -4.557 19.080 1.00 94.69 88 LYS A N 1
ATOM 723 C CA . LYS A 1 88 ? -0.768 -4.245 20.262 1.00 94.69 88 LYS A CA 1
ATOM 724 C C . LYS A 1 88 ? 0.530 -3.517 19.916 1.00 94.69 88 LYS A C 1
ATOM 726 O O . LYS A 1 88 ? 0.981 -2.667 20.671 1.00 94.69 88 LYS A O 1
ATOM 731 N N . GLU A 1 89 ? 1.127 -3.872 18.785 1.00 95.06 89 GLU A N 1
ATOM 732 C CA . GLU A 1 89 ? 2.418 -3.347 18.334 1.00 95.06 89 GLU A CA 1
ATOM 733 C C . GLU A 1 89 ? 2.254 -2.199 17.330 1.00 95.06 89 GLU A C 1
ATOM 735 O O . GLU A 1 89 ? 3.225 -1.526 17.002 1.00 95.06 89 GLU A O 1
ATOM 740 N N . ARG A 1 90 ? 1.029 -1.966 16.839 1.00 94.19 90 ARG A N 1
ATOM 741 C CA . ARG A 1 90 ? 0.705 -0.992 15.789 1.00 94.19 90 ARG A CA 1
ATOM 742 C C . ARG A 1 90 ? 1.562 -1.159 14.526 1.00 94.19 90 ARG A C 1
ATOM 744 O O . ARG A 1 90 ? 1.947 -0.183 13.886 1.00 94.19 90 ARG A O 1
ATOM 751 N N . ILE A 1 91 ? 1.812 -2.408 14.131 1.00 96.75 91 ILE A N 1
ATOM 752 C CA . ILE A 1 91 ? 2.553 -2.751 12.908 1.00 96.75 91 ILE A CA 1
ATOM 753 C C . ILE A 1 91 ? 1.731 -3.631 11.970 1.00 96.75 91 ILE A C 1
ATOM 755 O O . ILE A 1 91 ? 0.842 -4.375 12.385 1.00 96.75 91 ILE A O 1
ATOM 759 N N . LEU A 1 92 ? 2.065 -3.578 10.687 1.00 97.56 92 LEU A N 1
ATOM 760 C CA . LEU A 1 92 ? 1.643 -4.548 9.688 1.00 97.56 92 LEU A CA 1
ATOM 761 C C . LEU A 1 92 ? 2.774 -5.557 9.497 1.00 97.56 92 LEU A C 1
ATOM 763 O O . LEU A 1 92 ? 3.884 -5.179 9.141 1.00 97.56 92 LEU A O 1
ATOM 767 N N . GLU A 1 93 ? 2.498 -6.836 9.710 1.00 97.81 93 GLU A N 1
ATOM 768 C CA . GLU A 1 93 ? 3.488 -7.904 9.607 1.00 97.81 93 GLU A CA 1
ATOM 769 C C . GLU A 1 93 ? 3.103 -8.892 8.505 1.00 97.81 93 GLU A C 1
ATOM 771 O O . GLU A 1 93 ? 1.963 -9.362 8.417 1.00 97.81 93 GLU A O 1
ATOM 776 N N . CYS A 1 94 ? 4.067 -9.210 7.644 1.00 97.75 94 CYS A N 1
ATOM 777 C CA . CYS A 1 94 ? 3.918 -10.241 6.629 1.00 97.75 94 CYS A CA 1
ATOM 778 C C . CYS A 1 94 ? 4.093 -11.633 7.260 1.00 97.75 94 CYS A C 1
ATOM 780 O O . CYS A 1 94 ? 5.168 -11.914 7.785 1.00 97.75 94 CYS A O 1
ATOM 782 N N . PRO A 1 95 ? 3.113 -12.551 7.166 1.00 97.06 95 PRO A N 1
ATOM 783 C CA . PRO A 1 95 ? 3.238 -13.887 7.760 1.00 97.06 95 PRO A CA 1
ATOM 784 C C . PRO A 1 95 ? 4.281 -14.773 7.060 1.00 97.06 95 PRO A C 1
ATOM 786 O O . PRO A 1 95 ? 4.674 -15.791 7.611 1.00 97.06 95 PRO A O 1
ATOM 789 N N . CYS A 1 96 ? 4.714 -14.399 5.852 1.00 97.00 96 CYS A N 1
ATOM 790 C CA . CYS A 1 96 ? 5.621 -15.192 5.025 1.00 97.00 96 CYS A CA 1
ATOM 791 C C . CYS A 1 96 ? 7.083 -15.083 5.512 1.00 97.00 96 CYS A C 1
ATOM 793 O O . CYS A 1 96 ? 7.731 -16.091 5.755 1.00 97.00 96 CYS A O 1
ATOM 795 N N . HIS A 1 97 ? 7.590 -13.855 5.685 1.00 96.12 97 HIS A N 1
ATOM 796 C CA . HIS A 1 97 ? 8.986 -13.591 6.082 1.00 96.12 97 HIS A CA 1
ATOM 797 C C . HIS A 1 97 ? 9.109 -12.446 7.098 1.00 96.12 97 HIS A C 1
ATOM 799 O O . HIS A 1 97 ? 10.151 -11.807 7.191 1.00 96.12 97 HIS A O 1
ATOM 805 N N . GLN A 1 98 ? 8.023 -12.126 7.809 1.00 95.69 98 GLN A N 1
ATOM 806 C CA . GLN A 1 98 ? 8.002 -11.161 8.918 1.00 95.69 98 GLN A CA 1
ATOM 807 C C . GLN A 1 98 ? 8.485 -9.751 8.555 1.00 95.69 98 GLN A C 1
ATOM 809 O O . GLN A 1 98 ? 8.860 -8.980 9.432 1.00 95.69 98 GLN A O 1
ATOM 814 N N . SER A 1 99 ? 8.434 -9.366 7.273 1.00 95.94 99 SER A N 1
ATOM 815 C CA . SER A 1 99 ? 8.602 -7.965 6.883 1.00 95.94 99 SER A CA 1
ATOM 816 C C . SER A 1 99 ? 7.574 -7.117 7.629 1.00 95.94 99 SER A C 1
ATOM 818 O O . SER A 1 99 ? 6.378 -7.436 7.609 1.00 95.94 99 SER A O 1
ATOM 820 N N . ARG A 1 100 ? 8.048 -6.059 8.285 1.00 97.19 100 ARG A N 1
ATOM 821 C CA . ARG A 1 100 ? 7.232 -5.150 9.086 1.00 97.19 100 ARG A CA 1
ATOM 822 C C . ARG A 1 100 ? 7.048 -3.840 8.348 1.00 97.19 100 ARG A C 1
ATOM 824 O O . ARG A 1 100 ? 7.951 -3.382 7.660 1.00 97.19 100 ARG A O 1
ATOM 831 N N . PHE A 1 101 ? 5.865 -3.269 8.497 1.00 97.50 101 PHE A N 1
ATOM 832 C CA . PHE A 1 101 ? 5.520 -1.969 7.955 1.00 97.50 101 PHE A CA 1
ATOM 833 C C . PHE A 1 101 ? 4.806 -1.163 9.041 1.00 97.50 101 PHE A C 1
ATOM 835 O O . PHE A 1 101 ? 4.048 -1.720 9.842 1.00 97.50 101 PHE A O 1
ATOM 842 N N . SER A 1 102 ? 5.019 0.148 9.065 1.00 96.69 102 SER A N 1
ATOM 843 C CA . SER A 1 102 ? 4.275 1.054 9.939 1.00 96.69 102 SER A CA 1
ATOM 844 C C . SER A 1 102 ? 2.802 1.155 9.519 1.00 96.69 102 SER A C 1
ATOM 846 O O . SER A 1 102 ? 2.422 0.760 8.413 1.00 96.69 102 SER A O 1
ATOM 848 N N . MET A 1 103 ? 1.958 1.766 10.359 1.00 95.06 103 MET A N 1
ATOM 849 C CA . MET A 1 103 ? 0.560 2.086 10.011 1.00 95.06 103 MET A CA 1
ATOM 850 C C . MET A 1 103 ? 0.429 3.007 8.784 1.00 95.06 103 MET A C 1
ATOM 852 O O . MET A 1 103 ? -0.648 3.095 8.201 1.00 95.06 103 MET A O 1
ATOM 856 N N . GLN A 1 104 ? 1.510 3.679 8.377 1.00 95.12 104 GLN A N 1
ATOM 857 C CA . GLN A 1 104 ? 1.597 4.525 7.181 1.00 95.12 104 GLN A CA 1
ATOM 858 C C . GLN A 1 104 ? 2.199 3.781 5.974 1.00 95.12 104 GLN A C 1
ATOM 860 O O . GLN A 1 104 ? 2.440 4.387 4.933 1.00 95.12 104 GLN A O 1
ATOM 865 N N . GLY A 1 105 ? 2.463 2.475 6.096 1.00 93.19 105 GLY A N 1
ATOM 866 C CA . GLY A 1 105 ? 2.985 1.638 5.014 1.00 93.19 105 GLY A CA 1
ATOM 867 C C . GLY A 1 105 ? 4.480 1.811 4.731 1.00 93.19 105 GLY A C 1
ATOM 868 O O . GLY A 1 105 ? 4.949 1.356 3.687 1.00 93.19 105 GLY A O 1
ATOM 869 N N . LYS A 1 106 ? 5.231 2.460 5.631 1.00 94.56 106 LYS A N 1
ATOM 870 C CA . LYS A 1 106 ? 6.696 2.558 5.537 1.00 94.56 106 LYS A CA 1
ATOM 871 C C . LYS A 1 106 ? 7.335 1.266 6.042 1.00 94.56 106 LYS A C 1
ATOM 873 O O . LYS A 1 106 ? 6.871 0.739 7.049 1.00 94.56 106 LYS A O 1
ATOM 878 N N . VAL A 1 107 ? 8.351 0.779 5.330 1.00 90.19 107 VAL A N 1
ATOM 879 C CA . VAL A 1 107 ? 9.226 -0.327 5.765 1.00 90.19 107 VAL A CA 1
ATOM 880 C C . VAL A 1 107 ? 10.258 0.209 6.742 1.00 90.19 107 VAL A C 1
ATOM 882 O O . VAL A 1 107 ? 10.773 1.314 6.455 1.00 90.19 107 VAL A O 1
#

Sequence (107 aa):
MNDKETSGKPLHRRLFILLGSIILLYPLYRFINHRIPRKPKIIEVNGTLKQDGFIIKNDFIIFSQSEDIWAVSRTCTHLGCRLNFKEKERILECPCHQSRFSMQGKV

Radius of gyration: 28.32 Å; chains: 1; bounding box: 73×38×76 Å

pLDDT: mean 87.33, std 12.65, range [42.31, 97.81]